Protein AF-A0A1F6RDF1-F1 (afdb_monomer_lite)

Secondary structure (DSSP, 8-state):
----HHHHHHHHHHHHTTTS-HHHHHHHHHHHHHHTTTTS----GGGSSSSSSSSS-S---

Radius of gyration: 17.94 Å; chains: 1; bounding box: 35×48×32 Å

pLDDT: mean 74.32, std 21.39, range [40.0, 96.75]

Sequence (61 aa):
MSINRKQIEDFYNYEWKDYVSFETLTSLIELTCKTYHLNQPAVPDFIKEKESAKFHDLGQI

Foldseek 3Di:
DQDALVNLLVVLCVPPVVPDDPVVSVVSSVVVCVVSVRPPDPDPPVPPPDPVPPPDDDDDD

Structure (mmCIF, N/CA/C/O backbone):
data_AF-A0A1F6RDF1-F1
#
_entry.id   AF-A0A1F6RDF1-F1
#
loop_
_atom_site.group_PDB
_atom_site.id
_atom_site.type_symbol
_atom_site.label_atom_id
_atom_site.label_alt_id
_atom_site.label_comp_id
_atom_site.label_asym_id
_atom_site.label_entity_id
_atom_site.label_seq_id
_atom_site.pdbx_PDB_ins_code
_atom_site.Cartn_x
_atom_site.Cartn_y
_atom_site.Cartn_z
_atom_site.occupancy
_atom_site.B_iso_or_equiv
_atom_site.auth_seq_id
_atom_site.auth_comp_id
_atom_site.auth_asym_id
_atom_site.auth_atom_id
_atom_site.pdbx_PDB_model_num
ATOM 1 N N . MET A 1 1 ? 2.516 5.430 -20.434 1.00 50.19 1 MET A N 1
ATOM 2 C CA . MET A 1 1 ? 1.990 6.085 -19.218 1.00 50.19 1 MET A CA 1
ATOM 3 C C . MET A 1 1 ? 2.765 5.496 -18.047 1.00 50.19 1 MET A C 1
ATOM 5 O O . MET A 1 1 ? 2.696 4.289 -17.870 1.00 50.19 1 MET A O 1
ATOM 9 N N . SER A 1 2 ? 3.600 6.275 -17.361 1.00 67.50 2 SER A N 1
ATOM 10 C CA . SER A 1 2 ? 4.446 5.797 -16.255 1.00 67.50 2 SER A CA 1
ATOM 11 C C . SER A 1 2 ? 3.763 6.122 -14.930 1.00 67.50 2 SER A C 1
ATOM 13 O O . SER A 1 2 ? 3.499 7.291 -14.656 1.00 67.50 2 SER A O 1
ATOM 15 N N . ILE A 1 3 ? 3.441 5.098 -14.138 1.00 80.44 3 ILE A N 1
ATOM 16 C CA . ILE A 1 3 ? 2.885 5.277 -12.792 1.00 80.44 3 ILE A CA 1
ATOM 17 C C . ILE A 1 3 ? 4.036 5.566 -11.821 1.00 80.44 3 ILE A C 1
ATOM 19 O O . ILE A 1 3 ? 5.144 5.076 -12.031 1.00 80.44 3 ILE A O 1
ATOM 23 N N . ASN A 1 4 ? 3.799 6.336 -10.762 1.00 86.62 4 ASN A N 1
ATOM 24 C CA . ASN A 1 4 ? 4.783 6.557 -9.699 1.00 86.62 4 ASN A CA 1
ATOM 25 C C . ASN A 1 4 ? 4.251 6.116 -8.327 1.00 86.62 4 ASN A C 1
ATOM 27 O O . ASN A 1 4 ? 3.058 5.871 -8.152 1.00 86.62 4 ASN A O 1
ATOM 31 N N . ARG A 1 5 ? 5.151 6.023 -7.341 1.00 88.31 5 ARG A N 1
ATOM 32 C CA . ARG A 1 5 ? 4.827 5.573 -5.980 1.00 88.31 5 ARG A CA 1
ATOM 33 C C . ARG A 1 5 ? 3.691 6.371 -5.333 1.00 88.31 5 ARG A C 1
ATOM 35 O O . ARG A 1 5 ? 2.818 5.771 -4.721 1.00 88.31 5 ARG A O 1
ATOM 42 N N . LYS A 1 6 ? 3.664 7.695 -5.511 1.00 90.00 6 LYS A N 1
ATOM 43 C CA . LYS A 1 6 ? 2.629 8.554 -4.922 1.00 90.00 6 LYS A CA 1
ATOM 44 C C . LYS A 1 6 ? 1.237 8.215 -5.455 1.00 90.00 6 LYS A C 1
ATOM 46 O O . LYS A 1 6 ? 0.297 8.127 -4.683 1.00 90.00 6 LYS A O 1
ATOM 51 N N . GLN A 1 7 ? 1.119 7.935 -6.752 1.00 92.19 7 GLN A N 1
ATOM 52 C CA . GLN A 1 7 ? -0.158 7.524 -7.345 1.00 92.19 7 GLN A CA 1
ATOM 53 C C . GLN A 1 7 ? -0.666 6.190 -6.777 1.00 92.19 7 GLN A C 1
ATOM 55 O O . GLN A 1 7 ? -1.870 6.014 -6.619 1.00 92.19 7 GLN A O 1
ATOM 60 N N . ILE A 1 8 ? 0.239 5.264 -6.451 1.00 91.62 8 ILE A N 1
ATOM 61 C CA . ILE A 1 8 ? -0.104 3.995 -5.791 1.00 91.62 8 ILE A CA 1
ATOM 62 C C . ILE A 1 8 ? -0.545 4.246 -4.352 1.00 91.62 8 ILE A C 1
ATOM 64 O O . ILE A 1 8 ? -1.571 3.722 -3.930 1.00 91.62 8 ILE A O 1
ATOM 68 N N . GLU A 1 9 ? 0.216 5.042 -3.602 1.00 92.62 9 GLU A N 1
ATOM 69 C CA . GLU A 1 9 ? -0.119 5.398 -2.221 1.00 92.62 9 GLU A CA 1
ATOM 70 C C . GLU A 1 9 ? -1.488 6.075 -2.140 1.00 92.62 9 GLU A C 1
ATOM 72 O O . GLU A 1 9 ? -2.309 5.672 -1.318 1.00 92.62 9 GLU A O 1
ATOM 77 N N . ASP A 1 10 ? -1.765 7.038 -3.020 1.00 95.06 10 ASP A N 1
ATOM 78 C CA . ASP A 1 10 ? -3.050 7.735 -3.083 1.00 95.06 10 ASP A CA 1
ATOM 79 C C . ASP A 1 10 ? -4.197 6.761 -3.411 1.00 95.06 10 ASP A C 1
ATOM 81 O O . ASP A 1 10 ? -5.231 6.785 -2.743 1.00 95.06 10 ASP A O 1
ATOM 85 N N . PHE A 1 11 ? -4.003 5.856 -4.379 1.00 94.69 11 PHE A N 1
ATOM 86 C CA . PHE A 1 11 ? -4.996 4.838 -4.741 1.00 94.69 11 PHE A CA 1
ATOM 87 C C . PHE A 1 11 ? -5.311 3.894 -3.575 1.00 94.69 11 PHE A C 1
ATOM 89 O O . PHE A 1 11 ? -6.474 3.723 -3.215 1.00 94.69 11 PHE A O 1
ATOM 96 N N . TYR A 1 12 ? -4.290 3.301 -2.951 1.00 95.44 12 TYR A N 1
ATOM 97 C CA . TYR A 1 12 ? -4.507 2.361 -1.851 1.00 95.44 12 TYR A CA 1
ATOM 98 C C . TYR A 1 12 ? -5.089 3.053 -0.618 1.00 95.44 12 TYR A C 1
ATOM 100 O O . TYR A 1 12 ? -5.981 2.499 0.022 1.00 95.44 12 TYR A O 1
ATOM 108 N N . ASN A 1 13 ? -4.659 4.276 -0.302 1.00 94.88 13 ASN A N 1
ATOM 109 C CA . ASN A 1 13 ? -5.269 5.035 0.787 1.00 94.88 13 ASN A CA 1
ATOM 110 C C . ASN A 1 13 ? -6.733 5.386 0.505 1.00 94.88 13 ASN A C 1
ATOM 112 O O . ASN A 1 13 ? -7.539 5.373 1.429 1.00 94.88 13 ASN A O 1
ATOM 116 N N . TYR A 1 14 ? -7.092 5.705 -0.737 1.00 96.75 14 TYR A N 1
ATOM 117 C CA . TYR A 1 14 ? -8.474 6.022 -1.084 1.00 96.75 14 TYR A CA 1
ATOM 118 C C . TYR A 1 14 ? -9.382 4.785 -1.035 1.00 96.75 14 TYR A C 1
ATOM 120 O O . TYR A 1 14 ? -10.442 4.833 -0.419 1.00 96.75 14 TYR A O 1
ATOM 128 N N . GLU A 1 15 ? -8.943 3.675 -1.628 1.00 96.12 15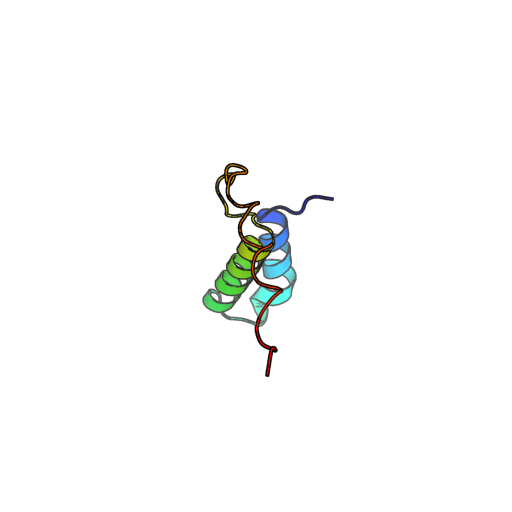 GLU A N 1
ATOM 129 C CA . GLU A 1 15 ? -9.781 2.486 -1.822 1.00 96.12 15 GLU A CA 1
ATOM 130 C C . GLU A 1 15 ? -9.757 1.513 -0.631 1.00 96.12 15 GLU A C 1
ATOM 132 O O . GLU A 1 15 ? -10.750 0.837 -0.375 1.00 96.12 15 GLU A O 1
ATOM 137 N N . TRP A 1 16 ? -8.634 1.400 0.092 1.00 93.81 16 TRP A N 1
ATOM 138 C CA . TRP A 1 16 ? -8.391 0.272 1.008 1.00 93.81 16 TRP A CA 1
ATOM 139 C C . TRP A 1 16 ? -8.225 0.652 2.481 1.00 93.81 16 TRP A C 1
ATOM 141 O O . TRP A 1 16 ? -8.375 -0.227 3.330 1.00 93.81 16 TRP A O 1
ATOM 151 N N . LYS A 1 17 ? -7.940 1.919 2.822 1.00 93.56 17 LYS A N 1
ATOM 152 C CA . LYS A 1 17 ? -7.567 2.309 4.202 1.00 93.56 17 LYS A CA 1
ATOM 153 C C . LYS A 1 17 ? -8.601 1.922 5.267 1.00 93.56 17 LYS A C 1
ATOM 155 O O . LYS A 1 17 ? -8.223 1.654 6.400 1.00 93.56 17 LYS A O 1
ATOM 160 N N . ASP A 1 18 ? -9.885 1.912 4.905 1.00 96.56 18 ASP A N 1
ATOM 161 C CA . ASP A 1 18 ? -10.992 1.662 5.834 1.00 96.56 18 ASP A CA 1
ATOM 162 C C . ASP A 1 18 ? -11.296 0.156 5.980 1.00 96.56 18 ASP A C 1
ATOM 164 O O . ASP A 1 18 ? -12.058 -0.243 6.859 1.00 96.56 18 ASP A O 1
ATOM 168 N N . TYR A 1 19 ? -10.683 -0.691 5.142 1.00 95.62 19 TYR A N 1
ATOM 169 C CA . TYR A 1 19 ? -10.942 -2.135 5.074 1.00 95.62 19 TYR A CA 1
ATOM 170 C C . TYR A 1 19 ? -9.799 -2.995 5.614 1.00 95.62 19 TYR A C 1
ATOM 172 O O . TYR A 1 19 ? -10.012 -4.164 5.940 1.00 95.62 19 TYR A O 1
ATOM 180 N N . VAL A 1 20 ? -8.580 -2.456 5.684 1.00 95.12 20 VAL A N 1
ATOM 181 C CA . VAL A 1 20 ? -7.387 -3.208 6.090 1.00 95.12 20 VAL A CA 1
ATOM 182 C C . VAL A 1 20 ? -6.600 -2.476 7.170 1.00 95.12 20 VAL A C 1
ATOM 184 O O . VAL A 1 20 ? -6.688 -1.261 7.317 1.00 95.12 20 VAL A O 1
ATOM 187 N N . SER A 1 21 ? -5.788 -3.217 7.926 1.00 96.44 21 SER A N 1
ATOM 188 C CA . SER A 1 21 ? -4.859 -2.601 8.873 1.00 96.44 21 SER A CA 1
ATOM 189 C C . SER A 1 21 ? -3.790 -1.781 8.146 1.00 96.44 21 SER A C 1
ATOM 191 O O . SER A 1 21 ? -3.425 -2.074 7.005 1.00 96.44 21 SER A O 1
ATOM 193 N N . PHE A 1 22 ? -3.220 -0.795 8.842 1.00 93.00 22 PHE A N 1
ATOM 194 C CA . PHE A 1 22 ? -2.103 0.005 8.333 1.00 93.00 22 PHE A CA 1
ATOM 195 C C . PHE A 1 22 ? -0.920 -0.858 7.849 1.00 93.00 22 PHE A C 1
ATOM 197 O O . PHE A 1 22 ? -0.327 -0.578 6.807 1.00 93.00 22 PHE A O 1
ATOM 204 N N . GLU A 1 23 ? -0.609 -1.944 8.564 1.00 95.69 23 GLU A N 1
ATOM 205 C CA . GLU A 1 23 ? 0.451 -2.893 8.189 1.00 95.69 23 GLU A CA 1
ATOM 206 C C . GLU A 1 23 ? 0.149 -3.603 6.861 1.00 95.69 23 GLU A C 1
ATOM 208 O O . GLU A 1 23 ? 1.023 -3.732 5.997 1.00 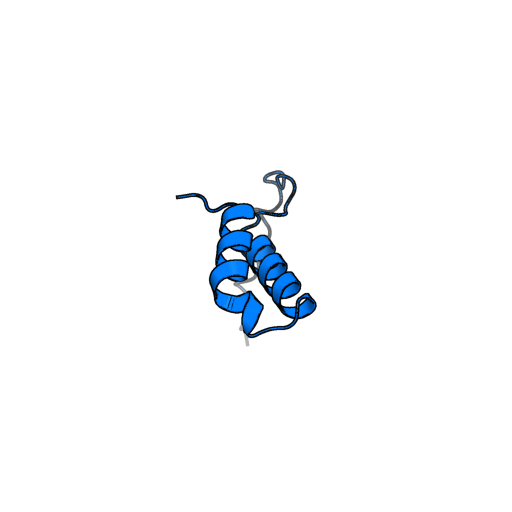95.69 23 GLU A O 1
ATOM 213 N N . THR A 1 24 ? -1.108 -4.011 6.663 1.00 95.12 24 THR A N 1
ATOM 214 C CA . THR A 1 24 ? -1.562 -4.645 5.418 1.00 95.12 24 THR A CA 1
ATOM 215 C C . THR A 1 24 ? -1.518 -3.650 4.261 1.00 95.12 24 THR A C 1
ATOM 217 O O . THR A 1 24 ? -1.000 -3.969 3.192 1.00 95.12 24 THR A O 1
ATOM 220 N N . LEU A 1 25 ? -1.996 -2.422 4.486 1.00 94.75 25 LEU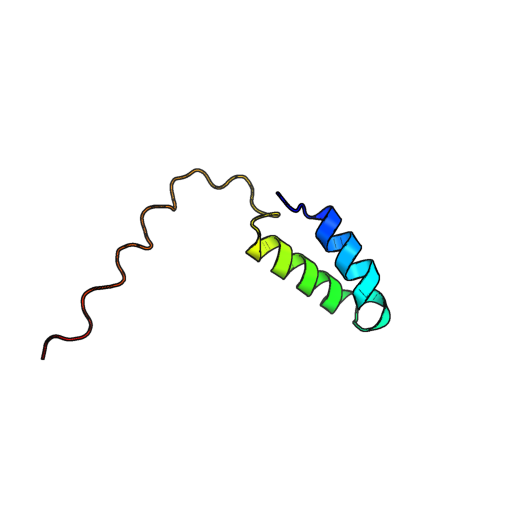 A N 1
ATOM 221 C CA . LEU A 1 25 ? -1.979 -1.348 3.493 1.00 94.75 25 LEU A CA 1
ATOM 222 C C . LEU A 1 25 ? -0.551 -1.038 3.024 1.00 94.75 25 LEU A C 1
ATOM 224 O O . LEU A 1 25 ? -0.279 -0.971 1.825 1.00 94.75 25 LEU A O 1
ATOM 228 N N . THR A 1 26 ? 0.376 -0.919 3.977 1.00 91.88 26 THR A N 1
ATOM 229 C CA . THR A 1 26 ? 1.799 -0.678 3.707 1.00 91.88 26 THR A CA 1
ATOM 230 C C . THR A 1 26 ? 2.401 -1.822 2.893 1.00 91.88 26 THR A C 1
ATOM 232 O O . THR A 1 26 ? 3.077 -1.579 1.893 1.00 91.88 26 THR A O 1
ATOM 235 N N . SER A 1 27 ? 2.089 -3.071 3.251 1.00 93.88 27 SER A N 1
ATOM 236 C CA . SER A 1 27 ? 2.574 -4.257 2.532 1.00 93.88 27 SER A CA 1
ATOM 237 C C . SER A 1 27 ? 2.082 -4.305 1.079 1.00 93.88 27 SER A C 1
ATOM 239 O O . SER A 1 27 ? 2.850 -4.648 0.178 1.00 93.88 27 SER A O 1
ATOM 241 N N . LEU A 1 28 ? 0.826 -3.918 0.823 1.00 92.94 28 LEU A N 1
ATOM 242 C CA . LEU A 1 28 ? 0.254 -3.844 -0.529 1.00 92.94 28 LEU A CA 1
ATOM 243 C C . LEU A 1 28 ? 0.920 -2.755 -1.382 1.00 92.94 28 LEU A C 1
ATOM 245 O O . LEU A 1 28 ? 1.263 -3.000 -2.544 1.00 92.94 28 LEU A O 1
ATOM 249 N N . ILE A 1 29 ? 1.152 -1.574 -0.803 1.00 91.31 29 ILE A N 1
ATOM 250 C CA . ILE A 1 29 ? 1.864 -0.472 -1.464 1.00 91.31 29 ILE A CA 1
ATOM 251 C C . ILE A 1 29 ? 3.291 -0.902 -1.814 1.00 91.31 29 ILE A C 1
ATOM 253 O O . ILE A 1 29 ? 3.739 -0.699 -2.945 1.00 91.31 29 ILE A O 1
ATOM 257 N N . GLU A 1 30 ? 4.008 -1.529 -0.879 1.00 90.50 30 GLU A N 1
ATOM 258 C CA . GLU A 1 30 ? 5.372 -2.006 -1.108 1.00 90.50 30 GLU A CA 1
ATOM 259 C C . GLU A 1 30 ? 5.454 -3.092 -2.176 1.00 90.50 30 GLU A C 1
ATOM 261 O O . GLU A 1 30 ? 6.349 -3.039 -3.024 1.00 90.50 30 GLU A O 1
ATOM 266 N N . LEU A 1 31 ? 4.532 -4.059 -2.154 1.00 91.62 31 LEU A N 1
ATOM 267 C CA . LEU A 1 31 ? 4.450 -5.113 -3.161 1.00 91.62 31 LEU A CA 1
ATOM 268 C C . LEU A 1 31 ? 4.245 -4.507 -4.550 1.00 91.62 31 LEU A C 1
ATOM 270 O O . LEU A 1 31 ? 5.014 -4.792 -5.465 1.00 91.62 31 LEU A O 1
ATOM 274 N N . THR A 1 32 ? 3.277 -3.601 -4.679 1.00 90.50 32 THR A N 1
ATOM 275 C CA . THR A 1 32 ? 2.981 -2.913 -5.940 1.00 90.50 32 THR A CA 1
ATOM 276 C C . THR A 1 32 ? 4.194 -2.117 -6.414 1.00 90.50 32 THR A C 1
ATOM 278 O O . THR A 1 32 ? 4.642 -2.263 -7.550 1.00 90.50 32 THR A O 1
ATOM 281 N N . CYS A 1 33 ? 4.820 -1.337 -5.532 1.00 88.44 33 CYS A N 1
ATOM 282 C CA . CYS A 1 33 ? 6.01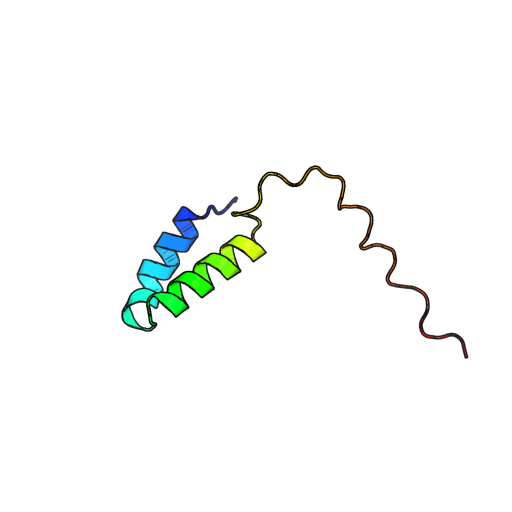0 -0.571 -5.889 1.00 88.44 33 CYS A CA 1
ATOM 283 C C . CYS A 1 33 ? 7.205 -1.458 -6.283 1.00 88.44 33 CYS A C 1
ATOM 285 O O . CYS A 1 33 ? 8.005 -1.039 -7.119 1.00 88.44 33 CYS A O 1
ATOM 287 N N . LYS A 1 34 ? 7.337 -2.672 -5.728 1.00 87.00 34 LYS A N 1
ATOM 288 C CA . LYS A 1 34 ? 8.337 -3.662 -6.169 1.00 87.00 34 LYS A CA 1
ATOM 289 C C . LYS A 1 34 ? 8.014 -4.200 -7.564 1.00 87.00 34 LYS A C 1
ATOM 291 O O . LYS A 1 34 ? 8.905 -4.207 -8.406 1.00 87.00 34 LYS A O 1
ATOM 296 N N . THR A 1 35 ? 6.763 -4.582 -7.825 1.00 86.88 35 THR A N 1
ATOM 297 C CA . THR A 1 35 ? 6.311 -5.092 -9.134 1.00 86.88 35 THR A CA 1
ATOM 298 C C . THR A 1 35 ? 6.535 -4.088 -10.260 1.00 86.88 35 THR A C 1
ATOM 300 O O . THR A 1 35 ? 6.935 -4.464 -11.356 1.00 86.88 35 THR A O 1
ATOM 303 N N . TYR A 1 36 ? 6.317 -2.802 -9.987 1.00 84.81 36 TYR A N 1
ATOM 304 C CA . TYR A 1 36 ? 6.517 -1.735 -10.969 1.00 84.81 36 TYR A CA 1
ATOM 305 C C . TYR A 1 36 ? 7.926 -1.118 -10.932 1.00 84.81 36 TYR A C 1
ATOM 307 O O . TYR A 1 36 ? 8.155 -0.099 -11.579 1.00 84.81 36 TYR A O 1
ATOM 315 N N . HIS A 1 37 ? 8.870 -1.704 -10.184 1.00 82.81 37 HIS A N 1
ATOM 316 C CA . HIS A 1 37 ? 10.245 -1.203 -10.036 1.00 82.81 37 HIS A CA 1
ATOM 317 C C . HIS A 1 37 ? 10.343 0.261 -9.557 1.00 82.81 37 HIS A C 1
ATOM 319 O O . HIS A 1 37 ? 11.334 0.946 -9.793 1.00 82.81 37 H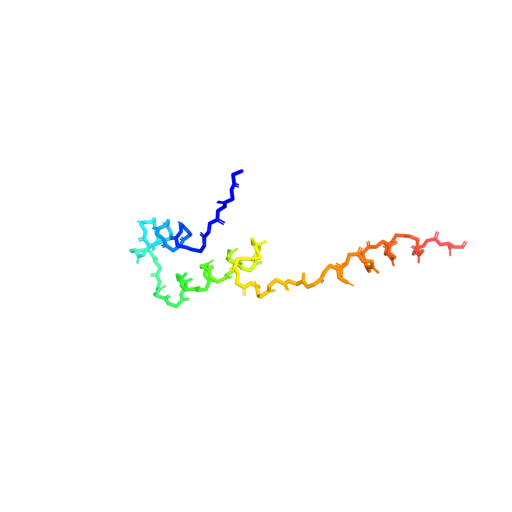IS A O 1
ATOM 325 N N . LEU A 1 38 ? 9.333 0.748 -8.835 1.00 80.19 38 LEU A N 1
ATOM 326 C CA . LEU A 1 38 ? 9.211 2.147 -8.403 1.00 80.19 38 LEU A CA 1
ATOM 327 C C . LEU A 1 38 ? 10.037 2.472 -7.158 1.00 80.19 38 LEU A C 1
ATOM 329 O O . LEU A 1 38 ? 10.260 3.640 -6.857 1.00 80.19 38 LEU A O 1
ATOM 333 N N . ASN A 1 39 ? 10.480 1.440 -6.440 1.00 66.50 39 ASN A N 1
ATOM 334 C CA . ASN A 1 39 ? 11.372 1.553 -5.284 1.00 66.50 39 ASN A CA 1
ATOM 335 C C . ASN A 1 39 ? 12.820 1.165 -5.604 1.00 66.50 39 ASN A C 1
ATOM 337 O O . ASN A 1 39 ? 13.641 1.099 -4.690 1.00 66.50 39 ASN A O 1
ATOM 341 N N . GLN A 1 40 ? 13.143 0.837 -6.858 1.00 58.56 40 GLN A N 1
ATOM 342 C CA . GLN A 1 40 ? 14.509 0.454 -7.187 1.00 58.56 40 GLN A CA 1
ATOM 343 C C . GLN A 1 40 ? 15.350 1.708 -7.455 1.00 58.56 40 GLN A C 1
ATOM 345 O O . GLN A 1 40 ? 14.938 2.548 -8.259 1.00 58.56 40 GLN A O 1
ATOM 350 N N . PRO A 1 41 ? 16.541 1.857 -6.838 1.00 50.19 41 PRO A N 1
ATOM 351 C CA . PRO A 1 41 ? 17.564 2.687 -7.460 1.00 50.19 41 PRO A CA 1
ATOM 352 C C . PRO A 1 41 ? 17.780 2.135 -8.870 1.00 50.19 41 PRO A C 1
ATOM 354 O O . PRO A 1 41 ? 17.761 0.915 -9.035 1.00 50.19 41 PRO A O 1
ATOM 357 N N . ALA A 1 42 ? 17.914 3.020 -9.864 1.00 47.56 42 ALA A N 1
ATOM 358 C CA . ALA A 1 42 ? 18.078 2.653 -11.268 1.00 47.56 42 ALA A CA 1
ATOM 359 C C . ALA A 1 42 ? 19.018 1.447 -11.381 1.00 47.56 42 ALA A C 1
ATOM 361 O O . ALA A 1 42 ? 20.212 1.563 -11.106 1.00 47.56 42 ALA A O 1
ATOM 362 N N . VAL A 1 43 ? 18.461 0.274 -11.688 1.00 49.88 43 VAL A N 1
ATOM 363 C CA . VAL A 1 43 ? 19.269 -0.927 -11.877 1.00 49.88 43 VAL A CA 1
ATOM 364 C C . VAL A 1 43 ? 20.100 -0.640 -13.125 1.00 49.88 43 VAL A C 1
ATOM 366 O O . VAL A 1 43 ? 19.504 -0.386 -14.174 1.00 49.88 43 VAL A O 1
ATOM 369 N N . PRO A 1 44 ? 21.444 -0.608 -13.047 1.00 42.16 44 PRO A N 1
ATOM 370 C CA . PRO A 1 44 ? 22.250 -0.539 -14.255 1.00 42.16 44 PRO A CA 1
ATOM 371 C C . PRO A 1 44 ? 21.865 -1.739 -15.125 1.00 42.16 44 PRO A C 1
ATOM 373 O O . PRO A 1 44 ? 21.703 -2.833 -14.584 1.00 42.16 44 PRO A O 1
ATOM 376 N N . ASP A 1 45 ? 21.735 -1.545 -16.439 1.00 48.34 45 ASP A N 1
ATOM 377 C CA . ASP A 1 45 ? 21.284 -2.499 -17.477 1.00 48.34 45 ASP A CA 1
ATOM 378 C C . ASP A 1 45 ? 21.963 -3.898 -17.503 1.00 48.34 45 ASP A C 1
ATOM 380 O O . ASP A 1 45 ? 21.712 -4.709 -18.389 1.00 48.34 45 ASP A O 1
ATOM 384 N N . PHE A 1 46 ? 22.798 -4.239 -16.524 1.00 45.75 46 PHE A N 1
ATOM 385 C CA . PHE A 1 46 ? 23.587 -5.464 -16.436 1.00 45.75 46 PHE A CA 1
ATOM 386 C C . PHE A 1 46 ? 22.832 -6.724 -15.978 1.00 45.75 46 PHE A C 1
ATOM 388 O O . PHE A 1 46 ? 23.419 -7.803 -15.944 1.00 45.75 46 PHE A O 1
ATOM 395 N N . ILE A 1 47 ? 21.537 -6.636 -15.656 1.00 49.47 47 ILE A N 1
ATOM 396 C CA . ILE A 1 47 ? 20.686 -7.817 -15.408 1.00 49.47 47 ILE A CA 1
ATOM 397 C C . ILE A 1 47 ? 19.612 -7.920 -16.499 1.00 49.47 47 ILE A C 1
ATOM 399 O O . ILE A 1 47 ? 18.426 -8.051 -16.223 1.00 49.47 47 ILE A O 1
ATOM 403 N N . LYS A 1 48 ? 20.023 -7.835 -17.767 1.00 47.62 48 LYS A N 1
ATOM 404 C CA . LYS A 1 48 ? 19.202 -8.274 -18.910 1.00 47.62 48 LYS A CA 1
ATOM 405 C C . LYS A 1 48 ? 19.711 -9.542 -19.597 1.00 47.62 48 LYS A C 1
ATOM 407 O O . LYS A 1 48 ? 19.038 -10.056 -20.479 1.00 47.62 48 LYS A O 1
ATOM 412 N N . GLU A 1 49 ? 20.815 -10.127 -19.137 1.00 45.38 49 GLU A N 1
ATOM 413 C CA . GLU A 1 49 ? 21.376 -11.357 -19.717 1.00 45.38 49 GLU A CA 1
ATOM 414 C C . GLU A 1 49 ? 21.453 -12.518 -18.713 1.00 45.38 49 GLU A C 1
ATOM 416 O O . GLU A 1 49 ? 22.492 -13.149 -18.570 1.00 45.38 49 GLU A O 1
ATOM 421 N N . LYS A 1 50 ? 20.375 -12.840 -17.981 1.00 46.59 50 LYS A N 1
ATOM 422 C CA . LYS A 1 50 ? 20.291 -14.135 -17.260 1.00 46.59 50 LYS A CA 1
ATOM 423 C C . LYS A 1 50 ? 18.911 -14.801 -17.225 1.00 46.59 50 LYS A C 1
ATOM 425 O O . LYS A 1 50 ? 18.752 -15.802 -16.535 1.00 46.59 50 LYS A O 1
ATOM 430 N N . GLU A 1 51 ? 17.944 -14.333 -18.015 1.00 45.75 51 GLU A N 1
ATOM 431 C CA . GLU A 1 51 ? 16.656 -15.033 -18.193 1.00 45.75 51 GLU A CA 1
ATOM 432 C C . GLU A 1 51 ? 16.496 -15.730 -19.554 1.00 45.75 51 GLU A C 1
ATOM 434 O O . GLU A 1 51 ? 15.440 -16.281 -19.837 1.00 45.75 51 GLU A O 1
ATOM 439 N N . SER A 1 52 ? 17.555 -15.819 -20.371 1.00 45.03 52 SER A N 1
ATOM 440 C CA . SER A 1 52 ? 17.531 -16.602 -21.624 1.00 45.03 52 SER A CA 1
ATOM 441 C C . SER A 1 52 ? 18.192 -17.989 -21.519 1.00 45.03 52 SER A C 1
ATOM 443 O O . SER A 1 52 ? 18.466 -18.610 -22.541 1.00 45.03 52 SER A O 1
ATOM 445 N N . ALA A 1 53 ? 18.460 -18.495 -20.308 1.00 46.16 53 ALA A N 1
ATOM 446 C CA . ALA A 1 53 ? 19.129 -19.789 -20.097 1.00 46.16 53 ALA A CA 1
ATO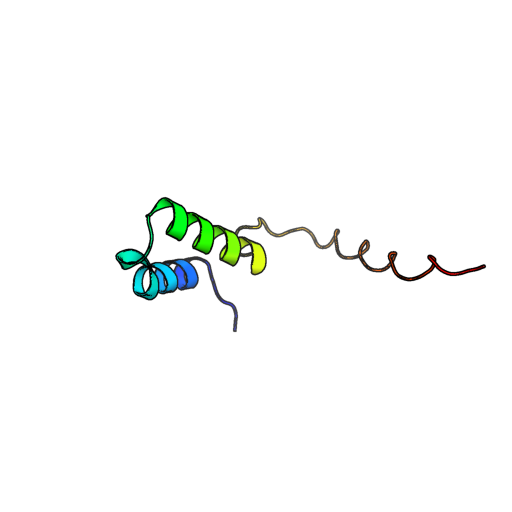M 447 C C . ALA A 1 53 ? 18.325 -20.760 -19.208 1.00 46.16 53 ALA A C 1
ATOM 449 O O . ALA A 1 53 ? 18.893 -21.465 -18.377 1.00 46.16 53 ALA A O 1
ATOM 450 N N . LYS A 1 54 ? 16.991 -20.774 -19.339 1.00 48.59 54 LYS A N 1
ATOM 451 C CA . LYS A 1 54 ? 16.117 -21.749 -18.652 1.00 48.59 54 LYS A CA 1
ATOM 452 C C . LYS A 1 54 ? 15.088 -22.447 -19.552 1.00 48.59 54 LYS A C 1
ATOM 454 O O . LYS A 1 54 ? 14.127 -23.018 -19.051 1.00 48.59 54 LYS A O 1
ATOM 459 N N . PHE A 1 55 ? 15.318 -22.474 -20.860 1.00 51.72 55 PHE A N 1
ATOM 460 C CA . PHE A 1 55 ? 14.615 -23.371 -21.781 1.00 51.72 55 PHE A CA 1
ATOM 461 C C . PHE A 1 55 ? 15.677 -24.126 -22.592 1.00 51.72 55 PHE A C 1
ATOM 463 O O . PHE A 1 55 ? 16.559 -23.471 -23.132 1.00 51.72 55 PHE A O 1
ATOM 470 N N . HIS A 1 56 ? 15.583 -25.462 -22.652 1.00 46.06 56 HIS A N 1
ATOM 471 C CA . HIS A 1 56 ? 16.647 -26.457 -22.924 1.00 46.06 56 HIS A CA 1
ATOM 472 C C . HIS A 1 56 ? 17.491 -26.723 -21.660 1.00 46.06 56 HIS A C 1
ATOM 474 O O . HIS A 1 56 ? 18.288 -25.887 -21.266 1.00 46.06 56 HIS A O 1
ATOM 480 N N . ASP A 1 57 ? 17.340 -27.801 -20.889 1.00 51.88 57 ASP A N 1
ATOM 481 C CA . ASP A 1 57 ? 17.079 -29.192 -21.256 1.00 51.88 57 ASP A CA 1
ATOM 482 C C . ASP A 1 57 ? 16.560 -29.949 -20.007 1.00 51.88 57 ASP A C 1
ATOM 484 O O . ASP A 1 57 ? 17.272 -30.095 -19.014 1.00 51.88 57 ASP A O 1
ATOM 488 N N . LEU A 1 58 ? 15.289 -30.359 -20.005 1.00 53.41 58 LEU A N 1
ATOM 489 C CA . LEU A 1 58 ? 14.710 -31.283 -19.012 1.00 53.41 58 LEU A CA 1
ATOM 490 C C . LEU A 1 58 ? 13.882 -32.351 -19.739 1.00 53.41 58 LEU A C 1
ATOM 492 O O . LEU A 1 58 ? 12.753 -32.659 -19.358 1.00 53.41 58 LEU A O 1
ATOM 496 N N . GLY A 1 59 ? 14.427 -32.894 -20.828 1.00 48.03 59 GLY A N 1
ATOM 497 C CA . GLY A 1 59 ? 13.725 -33.913 -21.595 1.00 48.03 59 GLY A CA 1
ATOM 498 C C . GLY A 1 59 ? 14.534 -34.490 -22.744 1.00 48.03 59 GLY A C 1
ATOM 499 O O . GLY A 1 59 ? 14.094 -34.401 -23.886 1.00 48.03 59 GLY A O 1
ATOM 500 N N . GLN A 1 60 ? 15.663 -35.132 -22.450 1.00 40.00 60 GLN A N 1
ATOM 501 C CA . GLN A 1 60 ? 16.168 -36.208 -23.301 1.00 40.00 60 GLN A CA 1
ATOM 502 C C . GLN A 1 60 ? 16.293 -37.486 -22.469 1.00 40.00 60 GLN A C 1
ATOM 504 O O . GLN A 1 60 ? 17.088 -37.572 -21.534 1.00 40.00 60 GLN A O 1
ATOM 509 N N . ILE A 1 61 ? 15.390 -38.414 -22.794 1.00 44.03 61 ILE A N 1
ATOM 510 C CA . ILE A 1 61 ? 15.359 -39.833 -22.424 1.00 44.03 61 ILE A CA 1
ATOM 511 C C . ILE A 1 61 ? 16.362 -40.564 -23.317 1.00 44.03 61 ILE A C 1
ATOM 513 O O . ILE A 1 61 ? 16.423 -40.194 -24.514 1.00 44.03 61 ILE A O 1
#